Protein AF-A0A2E1KF80-F1 (afdb_monomer_lite)

Foldseek 3Di:
DDDAPPPDDPDPPDPPPPDDPPLQQQEYEQALHQDELVNLVVCLPNQNHQEYEHHNYRYDPVSVVVSCVSHVNHDYHD

Radius of gyration: 12.98 Å; chains: 1; bounding box: 25×33×28 Å

Sequence (78 aa):
MSFRVVIRDRHVTSPTLRRAGLTELKRLNLNDTQITDAGLMHLKGMTELRILFLYDTQVTDAGIAELKQALPNCVIRY

pLDDT: mean 73.25, std 21.36, range [32.0, 93.88]

Structure (mmCIF, N/CA/C/O backbone):
data_AF-A0A2E1KF80-F1
#
_entry.id   AF-A0A2E1KF80-F1
#
loop_
_atom_site.group_PDB
_atom_site.id
_atom_site.type_symbol
_atom_site.label_atom_id
_atom_site.label_alt_id
_atom_site.label_comp_id
_atom_site.label_asym_id
_atom_site.label_entity_id
_atom_site.label_seq_id
_atom_site.pdbx_PDB_ins_code
_atom_site.Cartn_x
_atom_site.Cartn_y
_atom_site.Cartn_z
_atom_site.occupancy
_atom_site.B_iso_or_equiv
_atom_site.auth_seq_id
_atom_site.auth_comp_id
_atom_site.auth_asym_id
_atom_site.auth_atom_id
_atom_site.pdbx_PDB_model_num
ATOM 1 N N . MET A 1 1 ? -8.792 18.391 5.013 1.00 32.50 1 MET A N 1
ATOM 2 C CA . MET A 1 1 ? -7.323 18.504 4.873 1.00 32.50 1 MET A CA 1
ATOM 3 C C . MET A 1 1 ? -6.738 17.125 4.596 1.00 32.50 1 MET A C 1
ATOM 5 O O . MET A 1 1 ? -6.901 16.244 5.428 1.00 32.50 1 MET A O 1
ATOM 9 N N . SER A 1 2 ? -6.13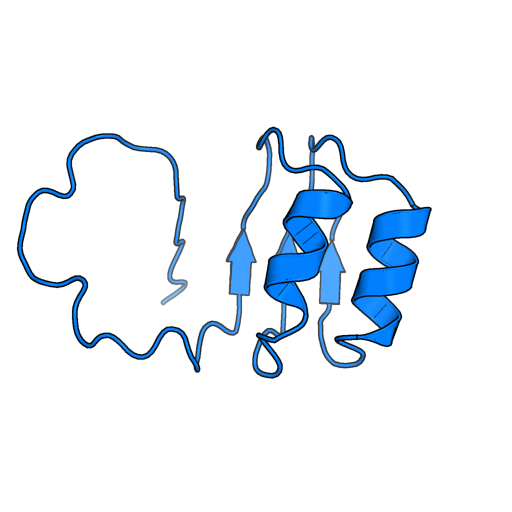1 16.898 3.428 1.00 32.00 2 SER A N 1
ATOM 10 C CA . SER A 1 2 ? -5.502 15.614 3.085 1.00 32.00 2 SER A CA 1
ATOM 11 C C . SER A 1 2 ? -3.988 15.805 3.151 1.00 32.00 2 SER A C 1
ATOM 13 O O . SER A 1 2 ? -3.412 16.444 2.275 1.00 32.00 2 SER A O 1
ATOM 15 N N . PHE A 1 3 ? -3.356 15.327 4.224 1.00 39.81 3 PHE A N 1
ATOM 16 C CA . PHE A 1 3 ? -1.901 15.358 4.361 1.00 39.81 3 PHE A CA 1
ATOM 17 C C . PHE A 1 3 ? -1.294 14.386 3.342 1.00 39.81 3 PHE A C 1
ATOM 19 O O . PHE A 1 3 ? -1.462 13.173 3.447 1.00 39.81 3 PHE A O 1
ATOM 26 N N . ARG A 1 4 ? -0.639 14.932 2.314 1.00 36.38 4 ARG A N 1
ATOM 27 C CA . ARG A 1 4 ? 0.135 14.183 1.319 1.00 36.38 4 ARG A CA 1
ATOM 28 C C . ARG A 1 4 ? 1.586 14.181 1.797 1.00 36.38 4 ARG A C 1
ATOM 30 O O . ARG A 1 4 ? 2.319 15.129 1.543 1.00 36.38 4 ARG A O 1
ATOM 37 N N . VAL A 1 5 ? 1.992 13.136 2.518 1.00 45.78 5 VAL A N 1
ATOM 38 C CA . VAL A 1 5 ? 3.417 12.852 2.737 1.00 45.78 5 VAL A CA 1
ATOM 39 C C . VAL A 1 5 ? 3.935 12.251 1.436 1.00 45.78 5 VAL A C 1
ATOM 41 O O . VAL A 1 5 ? 3.896 11.046 1.228 1.00 45.78 5 VAL A O 1
ATOM 44 N N . VAL A 1 6 ? 4.312 13.123 0.505 1.00 42.78 6 VAL A N 1
ATOM 45 C CA . VAL A 1 6 ? 5.078 12.746 -0.680 1.00 42.78 6 VAL A CA 1
ATOM 46 C C . VAL A 1 6 ? 6.531 12.773 -0.230 1.00 42.78 6 VAL A C 1
ATOM 48 O O . VAL A 1 6 ? 7.123 13.844 -0.120 1.00 42.78 6 VAL A O 1
ATOM 51 N N . ILE A 1 7 ? 7.097 11.609 0.095 1.00 47.06 7 ILE A N 1
ATOM 52 C CA . ILE A 1 7 ? 8.544 11.471 0.313 1.00 47.06 7 ILE A CA 1
ATOM 53 C C . ILE A 1 7 ? 9.210 11.559 -1.063 1.00 47.06 7 ILE A C 1
ATOM 55 O O . ILE A 1 7 ? 9.591 10.558 -1.660 1.00 47.06 7 ILE A O 1
ATOM 59 N N . ARG A 1 8 ? 9.234 12.763 -1.637 1.00 42.09 8 ARG A N 1
ATOM 60 C CA . ARG A 1 8 ? 9.840 13.028 -2.941 1.00 42.09 8 ARG A CA 1
ATOM 61 C C . ARG A 1 8 ? 10.128 14.513 -3.135 1.00 42.09 8 ARG A C 1
ATOM 63 O O . ARG A 1 8 ? 9.746 15.069 -4.148 1.00 42.09 8 ARG A O 1
ATOM 70 N N . ASP A 1 9 ? 10.784 15.159 -2.169 1.00 34.84 9 ASP A N 1
ATOM 71 C CA . ASP A 1 9 ? 11.661 16.276 -2.530 1.00 34.84 9 ASP A CA 1
ATOM 72 C C . ASP A 1 9 ? 12.754 16.563 -1.492 1.00 34.84 9 ASP A C 1
ATOM 74 O O . ASP A 1 9 ? 12.562 16.465 -0.276 1.00 34.84 9 ASP A O 1
ATOM 78 N N . ARG A 1 10 ? 13.943 16.862 -2.016 1.00 46.69 10 ARG A N 1
ATOM 79 C CA . ARG A 1 10 ? 15.218 16.984 -1.313 1.00 46.69 10 ARG A CA 1
ATOM 80 C C . ARG A 1 10 ? 15.416 18.411 -0.793 1.00 46.69 10 ARG A C 1
ATOM 82 O O . ARG A 1 10 ? 16.090 19.167 -1.469 1.00 46.69 10 ARG A O 1
ATOM 89 N N . HIS A 1 11 ? 14.885 18.769 0.385 1.00 37.19 11 HIS A N 1
ATOM 90 C CA . HIS A 1 11 ? 15.456 19.812 1.279 1.00 37.19 11 HIS A CA 1
ATOM 91 C C . HIS A 1 11 ? 14.634 20.061 2.563 1.00 37.19 11 HIS A C 1
ATOM 93 O O . HIS A 1 11 ? 14.351 21.198 2.930 1.00 37.19 11 HIS A O 1
ATOM 99 N N . VAL A 1 12 ? 14.292 19.022 3.332 1.00 47.06 12 VAL A N 1
ATOM 100 C CA . VAL A 1 12 ? 13.807 19.243 4.712 1.00 47.06 12 VAL A CA 1
ATOM 101 C C . VAL A 1 12 ? 14.970 19.096 5.691 1.00 47.06 12 VAL A C 1
ATOM 103 O O . VAL A 1 12 ? 15.038 18.190 6.513 1.00 47.06 12 VAL A O 1
ATOM 106 N N . THR A 1 13 ? 15.931 20.009 5.575 1.00 50.19 13 THR A N 1
ATOM 107 C CA . THR A 1 13 ? 16.836 20.360 6.670 1.00 50.19 13 THR A CA 1
ATOM 108 C C . THR A 1 13 ? 16.046 21.188 7.674 1.00 50.19 13 THR A C 1
ATOM 110 O O . THR A 1 13 ? 15.796 22.360 7.415 1.00 50.19 13 THR A O 1
ATOM 113 N N . SER A 1 14 ? 15.624 20.592 8.790 1.00 35.38 14 SER A N 1
ATOM 114 C CA . SER A 1 14 ? 15.436 21.255 10.093 1.00 35.38 14 SER A CA 1
ATOM 115 C C . SER A 1 14 ? 15.001 20.232 11.156 1.00 35.38 14 SER A C 1
ATOM 117 O O . SER A 1 14 ? 14.390 19.223 10.809 1.00 35.38 14 SER A O 1
ATOM 119 N N . PRO A 1 15 ? 15.294 20.450 12.450 1.00 39.22 15 PRO A N 1
ATOM 120 C CA . PRO A 1 15 ? 15.266 19.440 13.522 1.00 39.22 15 PRO A CA 1
ATOM 121 C C . PRO A 1 15 ? 13.871 18.933 13.946 1.00 39.22 15 PRO A C 1
ATOM 123 O O . PRO A 1 15 ? 13.706 18.394 15.040 1.00 39.22 15 PRO A O 1
ATOM 126 N N . THR A 1 16 ? 12.845 19.086 13.113 1.00 43.81 16 THR A N 1
ATOM 127 C CA . THR A 1 16 ? 11.449 18.724 13.403 1.00 43.81 16 THR A CA 1
ATOM 128 C C . THR A 1 16 ? 11.180 17.215 13.344 1.00 43.81 16 THR A C 1
ATOM 130 O O . THR A 1 16 ? 10.129 16.757 13.785 1.00 43.81 16 THR A O 1
ATOM 133 N N . LEU A 1 17 ? 12.149 16.419 12.877 1.00 45.25 17 LEU A N 1
ATOM 134 C CA . LEU A 1 17 ? 12.064 14.958 12.740 1.00 45.25 17 LEU A CA 1
ATOM 135 C C . LEU A 1 17 ? 11.990 14.179 14.065 1.00 45.25 17 LEU A C 1
ATOM 137 O O . LEU A 1 17 ? 11.829 12.963 14.037 1.00 45.25 17 LEU A O 1
ATOM 141 N N . ARG A 1 18 ? 12.102 14.824 15.235 1.00 43.38 18 ARG A N 1
ATOM 142 C CA . ARG A 1 18 ? 12.268 14.078 16.495 1.00 43.38 18 ARG A CA 1
ATOM 143 C C . ARG A 1 18 ? 10.979 13.755 17.260 1.00 43.38 18 ARG A C 1
ATOM 145 O O . ARG A 1 18 ? 11.081 13.060 18.266 1.00 43.38 18 ARG A O 1
ATOM 152 N N . ARG A 1 19 ? 9.788 14.242 16.872 1.00 44.75 19 ARG A N 1
ATOM 153 C CA . ARG A 1 19 ? 8.572 13.995 17.690 1.00 44.75 19 ARG A CA 1
ATOM 154 C C . ARG A 1 19 ? 7.199 14.246 17.043 1.00 44.75 19 ARG A C 1
ATOM 156 O O . ARG A 1 19 ? 6.240 14.493 17.766 1.00 44.75 19 ARG A O 1
ATOM 163 N N . ALA A 1 20 ? 7.063 14.192 15.719 1.00 39.84 20 ALA A N 1
ATOM 164 C CA . ALA A 1 20 ? 5.732 14.191 15.105 1.00 39.84 20 ALA A CA 1
ATOM 165 C C . ALA A 1 20 ? 5.237 12.742 15.010 1.00 39.84 20 ALA A C 1
ATOM 167 O O . ALA A 1 20 ? 5.868 11.928 14.342 1.00 39.84 20 ALA A O 1
ATOM 168 N N . GLY A 1 21 ? 4.154 12.415 15.714 1.00 39.88 21 GLY A N 1
ATOM 169 C CA . GLY A 1 21 ? 3.552 11.084 15.777 1.00 39.88 21 GLY A CA 1
ATOM 170 C C . GLY A 1 21 ? 3.144 10.530 14.411 1.00 39.88 21 GLY A C 1
ATOM 171 O O . GLY A 1 21 ? 1.982 10.593 14.020 1.00 39.88 21 GLY A O 1
ATOM 172 N N . LEU A 1 22 ? 4.092 9.904 13.711 1.00 49.59 22 LEU A N 1
ATOM 173 C CA . LEU A 1 22 ? 3.836 9.088 12.519 1.00 49.59 22 LEU A CA 1
ATOM 174 C C . LEU A 1 22 ? 2.988 7.839 12.840 1.00 49.59 22 LEU A C 1
ATOM 176 O O . LEU A 1 22 ? 2.591 7.118 11.931 1.00 49.59 22 LEU A O 1
ATOM 180 N N . THR A 1 23 ? 2.664 7.613 14.116 1.00 45.44 23 THR A N 1
ATOM 181 C CA . THR A 1 23 ? 1.707 6.617 14.607 1.00 45.44 23 THR A CA 1
ATOM 182 C C . THR A 1 23 ? 0.260 6.878 14.185 1.00 45.44 23 THR A C 1
ATOM 184 O O . THR A 1 23 ? -0.552 5.976 14.313 1.00 45.44 23 THR A O 1
ATOM 187 N N . GLU A 1 24 ? -0.087 8.054 13.647 1.00 51.66 24 GLU A N 1
ATOM 188 C CA . GLU A 1 24 ? -1.454 8.348 13.171 1.00 51.66 24 GLU A CA 1
ATOM 189 C C . GLU A 1 24 ? -1.578 8.465 11.647 1.00 51.66 24 GLU A C 1
ATOM 191 O O . GLU A 1 24 ? -2.577 8.982 11.131 1.00 51.66 24 GLU A O 1
ATOM 196 N N . LEU A 1 25 ? -0.574 8.021 10.884 1.00 60.25 25 LEU A N 1
ATOM 197 C CA . LEU A 1 25 ? -0.627 8.126 9.430 1.00 60.25 25 LEU A CA 1
ATOM 198 C C . LEU A 1 25 ? -1.700 7.177 8.872 1.00 60.25 25 LEU A C 1
ATOM 200 O O . LEU A 1 25 ? -1.440 6.027 8.553 1.00 60.25 25 LEU A O 1
ATOM 204 N N . LYS A 1 26 ? -2.932 7.674 8.730 1.00 77.69 26 LYS A N 1
ATOM 205 C CA . LYS A 1 26 ? -4.064 6.917 8.170 1.00 77.69 26 LYS A CA 1
ATOM 206 C C . LYS A 1 26 ? -3.953 6.736 6.657 1.00 77.69 26 LYS A C 1
ATOM 208 O O . LYS A 1 26 ? -4.645 5.886 6.105 1.00 77.69 26 LYS A 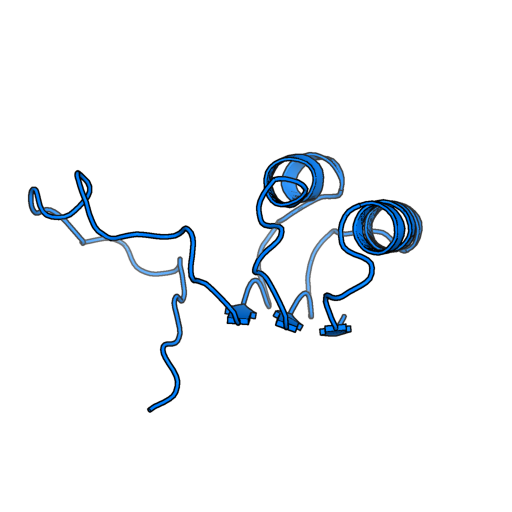O 1
ATOM 213 N N . ARG A 1 27 ? -3.141 7.544 5.968 1.00 79.75 27 ARG A N 1
ATOM 214 C CA . ARG A 1 27 ? -2.985 7.519 4.507 1.00 79.75 27 ARG A CA 1
ATOM 215 C C . ARG A 1 27 ? -1.523 7.702 4.120 1.00 79.75 27 ARG A C 1
ATOM 217 O O . ARG A 1 27 ? -0.959 8.750 4.419 1.00 79.75 27 ARG A O 1
ATOM 224 N N . LEU A 1 28 ? -0.954 6.734 3.414 1.00 83.88 28 LEU A N 1
ATOM 225 C CA . LEU A 1 28 ? 0.402 6.787 2.872 1.00 83.88 28 LEU A CA 1
ATOM 226 C C . LEU A 1 28 ? 0.342 6.640 1.351 1.00 83.88 28 LEU A C 1
ATOM 228 O O . LEU A 1 28 ? -0.372 5.785 0.830 1.00 83.88 28 LEU A O 1
ATOM 232 N N . ASN A 1 29 ? 1.060 7.498 0.633 1.00 84.50 29 ASN A N 1
ATOM 233 C CA . ASN A 1 29 ? 1.146 7.438 -0.820 1.00 84.50 29 ASN A CA 1
ATOM 234 C C . ASN A 1 29 ? 2.593 7.150 -1.221 1.00 84.50 29 ASN A C 1
ATOM 236 O O . ASN A 1 29 ? 3.469 7.972 -0.958 1.00 84.50 29 ASN A O 1
ATOM 240 N N . LEU A 1 30 ? 2.812 5.992 -1.839 1.00 86.31 30 LEU A N 1
ATOM 241 C CA . LEU A 1 30 ? 4.095 5.541 -2.374 1.00 86.31 30 LEU A CA 1
ATOM 242 C C . LEU A 1 30 ? 4.019 5.329 -3.891 1.00 86.31 30 LEU A C 1
ATOM 244 O O . LEU A 1 30 ? 4.841 4.600 -4.444 1.00 86.31 30 LEU A O 1
ATOM 248 N N . ASN A 1 31 ? 3.053 5.956 -4.564 1.00 85.50 31 ASN A N 1
ATOM 249 C CA . ASN A 1 31 ? 2.952 5.888 -6.014 1.00 85.50 31 ASN A CA 1
ATOM 250 C C . ASN A 1 31 ? 4.247 6.347 -6.683 1.00 85.50 31 ASN A C 1
ATOM 252 O O . ASN A 1 31 ? 4.941 7.236 -6.174 1.00 85.50 31 ASN A O 1
ATOM 256 N N . ASP A 1 32 ? 4.534 5.750 -7.835 1.00 89.38 32 ASP A N 1
ATOM 257 C CA . ASP A 1 32 ? 5.702 6.014 -8.666 1.00 89.38 32 ASP A CA 1
ATOM 258 C C . ASP A 1 32 ? 7.039 5.750 -7.958 1.00 89.38 32 ASP A C 1
ATOM 260 O O . ASP A 1 32 ? 8.080 6.188 -8.450 1.00 89.38 32 ASP A O 1
ATOM 264 N N . THR A 1 33 ? 7.067 5.110 -6.784 1.00 86.12 33 THR A N 1
ATOM 265 C CA . THR A 1 33 ? 8.315 4.843 -6.050 1.00 86.12 33 THR A CA 1
ATOM 266 C C . THR A 1 33 ? 8.920 3.492 -6.422 1.00 86.12 33 THR A C 1
ATOM 268 O O . THR A 1 33 ? 8.230 2.549 -6.787 1.00 86.12 33 THR A O 1
ATOM 271 N N . GLN A 1 34 ? 10.238 3.355 -6.263 1.00 89.81 34 GLN A N 1
ATOM 272 C CA . GLN A 1 34 ? 10.942 2.084 -6.480 1.00 89.81 34 GLN A CA 1
ATOM 273 C C . GLN A 1 34 ? 10.850 1.149 -5.261 1.00 89.81 34 GLN A C 1
ATOM 275 O O . GLN A 1 34 ? 11.788 0.412 -4.969 1.00 89.81 34 GLN A O 1
ATOM 280 N N . ILE A 1 35 ? 9.756 1.220 -4.496 1.00 89.44 35 ILE A N 1
ATOM 281 C CA . ILE A 1 35 ? 9.562 0.320 -3.363 1.00 89.44 35 ILE A CA 1
ATOM 282 C C . ILE A 1 35 ? 9.345 -1.110 -3.867 1.00 89.44 35 ILE A C 1
ATOM 284 O O . ILE A 1 35 ? 8.637 -1.333 -4.848 1.00 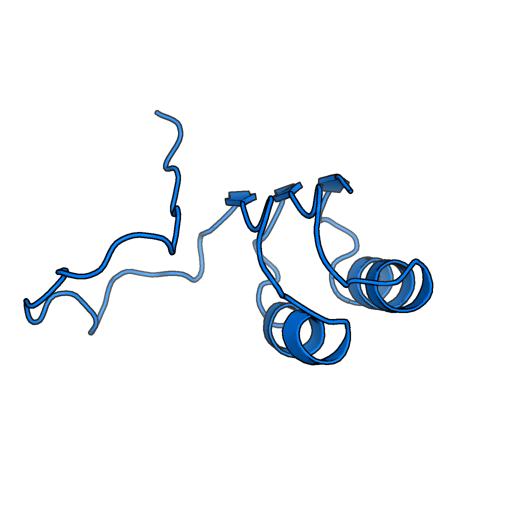89.44 35 ILE A O 1
ATOM 288 N N . THR A 1 36 ? 9.981 -2.060 -3.186 1.00 90.94 36 THR A N 1
ATOM 289 C CA . THR A 1 36 ? 9.895 -3.502 -3.440 1.00 90.94 36 THR A CA 1
ATOM 290 C C . THR A 1 36 ? 9.165 -4.199 -2.293 1.00 90.94 36 THR A C 1
ATOM 292 O O . THR A 1 36 ? 8.913 -3.598 -1.244 1.00 90.94 36 THR A O 1
ATOM 295 N N . ASP A 1 37 ? 8.892 -5.494 -2.444 1.00 90.38 37 ASP A N 1
ATOM 296 C CA . ASP A 1 37 ? 8.280 -6.327 -1.398 1.00 90.38 37 ASP A CA 1
ATOM 297 C C . ASP A 1 37 ? 9.049 -6.266 -0.068 1.00 90.38 37 ASP A C 1
ATOM 299 O O . ASP A 1 37 ? 8.455 -6.153 1.004 1.00 90.38 37 ASP A O 1
ATOM 303 N N . ALA A 1 38 ? 10.385 -6.241 -0.128 1.00 89.06 38 ALA A N 1
ATOM 304 C CA . ALA A 1 38 ? 11.226 -6.079 1.057 1.00 89.06 38 ALA A CA 1
ATOM 305 C C . ALA A 1 38 ? 10.990 -4.721 1.743 1.00 89.06 38 ALA A C 1
ATOM 307 O O . ALA A 1 38 ? 10.929 -4.639 2.970 1.00 89.06 38 ALA A O 1
ATOM 308 N N . GLY A 1 39 ? 10.790 -3.660 0.956 1.00 86.19 39 GLY A N 1
ATOM 309 C CA . GLY A 1 39 ? 10.449 -2.334 1.467 1.00 86.19 39 GLY A CA 1
ATOM 310 C C . GLY A 1 39 ? 9.093 -2.297 2.179 1.00 86.19 39 GLY A C 1
ATOM 311 O O . GLY A 1 39 ? 8.959 -1.616 3.197 1.00 86.19 39 GLY A O 1
ATOM 312 N N . LEU A 1 40 ? 8.105 -3.072 1.711 1.00 86.44 40 LEU A N 1
ATOM 313 C CA . LEU A 1 40 ? 6.793 -3.169 2.363 1.00 86.44 40 LEU A CA 1
ATOM 314 C C . LEU A 1 40 ? 6.851 -3.797 3.755 1.00 86.44 40 LEU A C 1
ATOM 316 O O . LEU A 1 40 ? 6.007 -3.479 4.595 1.00 86.44 40 LEU A O 1
ATOM 320 N N . MET A 1 41 ? 7.840 -4.648 4.045 1.00 83.44 41 MET A N 1
ATOM 321 C CA . MET A 1 41 ? 7.958 -5.274 5.367 1.00 83.44 41 MET A CA 1
ATOM 322 C C . MET A 1 41 ? 8.109 -4.240 6.489 1.00 83.44 41 MET A C 1
ATOM 324 O O . MET 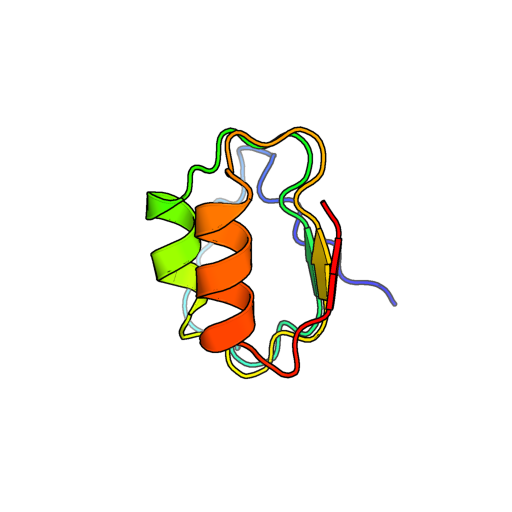A 1 41 ? 7.619 -4.463 7.596 1.00 83.44 41 MET A O 1
ATOM 328 N N . HIS A 1 42 ? 8.696 -3.077 6.196 1.00 84.00 42 HIS A N 1
ATOM 329 C CA . HIS A 1 42 ? 8.815 -1.975 7.151 1.00 84.00 42 HIS A CA 1
ATOM 330 C C . HIS A 1 42 ? 7.473 -1.299 7.477 1.00 84.00 42 HIS A C 1
ATOM 332 O O . HIS A 1 42 ? 7.350 -0.662 8.522 1.00 84.00 42 HIS A O 1
ATOM 338 N N . LEU A 1 43 ? 6.453 -1.460 6.628 1.00 83.00 43 LEU A N 1
ATOM 339 C CA . LEU A 1 43 ? 5.122 -0.883 6.835 1.00 83.00 43 LEU A CA 1
ATOM 340 C C . LEU A 1 43 ? 4.227 -1.754 7.725 1.00 83.00 43 LEU A C 1
ATOM 342 O O . LEU A 1 43 ? 3.224 -1.260 8.230 1.00 83.00 43 LEU A O 1
ATOM 346 N N . LYS A 1 44 ? 4.589 -3.020 7.979 1.00 82.75 44 LYS A N 1
ATOM 347 C CA . LYS A 1 44 ? 3.784 -3.952 8.795 1.00 82.75 44 LYS A CA 1
ATOM 348 C C . LYS A 1 44 ? 3.515 -3.447 10.219 1.00 82.75 44 LYS A C 1
ATOM 350 O O . LYS A 1 44 ? 2.496 -3.790 10.804 1.00 82.75 44 LYS A O 1
ATOM 355 N N . GLY A 1 45 ? 4.401 -2.613 10.769 1.00 81.19 45 GLY A N 1
ATOM 356 C CA . GLY A 1 45 ? 4.227 -1.995 12.090 1.00 81.19 45 GLY A CA 1
ATOM 357 C C . GLY A 1 45 ? 3.265 -0.800 12.117 1.00 81.19 45 GLY A C 1
ATOM 358 O O . GLY A 1 45 ? 2.953 -0.295 13.192 1.00 81.19 45 GLY A O 1
ATOM 359 N N . MET A 1 46 ? 2.787 -0.328 10.960 1.00 83.94 46 MET A N 1
ATOM 360 C CA . MET A 1 46 ? 1.891 0.827 10.850 1.00 83.94 46 MET A CA 1
ATOM 361 C C . MET A 1 46 ? 0.423 0.403 10.988 1.00 83.94 46 MET A C 1
ATOM 363 O O . MET A 1 46 ? -0.374 0.564 10.067 1.00 83.94 46 MET A O 1
ATOM 367 N N . THR A 1 47 ? 0.046 -0.138 12.147 1.00 80.25 47 THR A N 1
ATOM 368 C CA . THR A 1 47 ? -1.302 -0.685 12.418 1.00 80.25 47 THR A CA 1
ATOM 369 C C . THR A 1 47 ? -2.440 0.336 12.278 1.00 80.25 47 THR A C 1
ATOM 371 O O . THR A 1 47 ? -3.593 -0.026 12.035 1.00 80.25 47 THR A O 1
ATOM 374 N N . GLU A 1 48 ? -2.128 1.628 12.378 1.00 83.50 48 GLU A N 1
ATOM 375 C CA . GLU A 1 48 ? -3.086 2.720 12.174 1.00 83.50 48 GLU A CA 1
ATOM 376 C C . GLU A 1 48 ? -3.252 3.146 10.707 1.00 83.50 48 GLU A C 1
ATOM 378 O O . GLU A 1 48 ? -4.106 3.982 10.390 1.00 83.50 48 GLU A O 1
ATOM 383 N N . LEU A 1 49 ? -2.490 2.553 9.782 1.00 83.75 49 LEU A N 1
ATOM 384 C CA . LEU A 1 49 ? -2.608 2.835 8.358 1.00 83.75 49 LEU A CA 1
ATOM 385 C C . LEU A 1 49 ? -3.951 2.316 7.829 1.00 83.75 49 LEU A C 1
ATOM 387 O O . LEU A 1 49 ? -4.293 1.144 7.970 1.00 83.75 49 LEU A O 1
ATOM 391 N N . ARG A 1 50 ? -4.729 3.199 7.199 1.00 86.44 50 ARG A N 1
ATOM 392 C CA . ARG A 1 50 ? -6.049 2.876 6.629 1.00 86.44 50 ARG A CA 1
ATOM 393 C C . ARG A 1 50 ? -6.050 2.877 5.109 1.00 86.44 50 ARG A C 1
ATOM 395 O O . ARG A 1 50 ? -6.895 2.214 4.524 1.00 86.44 50 ARG A O 1
ATOM 402 N N . ILE A 1 51 ? -5.155 3.626 4.466 1.00 85.94 51 ILE A N 1
ATOM 403 C CA . ILE A 1 51 ? -5.038 3.683 3.007 1.00 85.94 51 ILE A CA 1
ATOM 404 C C . ILE A 1 51 ? -3.566 3.700 2.609 1.00 85.94 51 ILE A C 1
ATOM 406 O O . ILE A 1 51 ? -2.805 4.537 3.099 1.00 85.94 51 ILE A O 1
ATOM 410 N N . LEU A 1 52 ? -3.198 2.831 1.676 1.00 89.38 52 LEU A N 1
ATOM 411 C CA . LEU A 1 52 ? -1.885 2.797 1.050 1.00 89.38 52 LEU A CA 1
ATOM 412 C C . LEU A 1 52 ? -2.045 2.845 -0.469 1.00 89.38 52 LEU A C 1
ATOM 414 O O . LEU A 1 52 ? -2.825 2.074 -1.023 1.00 89.38 52 LEU A O 1
ATOM 418 N N . PHE A 1 53 ? -1.318 3.741 -1.130 1.00 88.69 53 PHE A N 1
ATOM 419 C CA . PHE A 1 53 ? -1.250 3.802 -2.591 1.00 88.69 53 PHE A CA 1
ATOM 420 C C . PHE A 1 53 ? 0.126 3.314 -3.073 1.00 88.69 53 PHE A C 1
ATOM 422 O O . PHE A 1 53 ? 1.137 3.808 -2.571 1.00 88.69 53 PHE A O 1
ATOM 429 N N . LEU A 1 54 ? 0.144 2.350 -3.998 1.00 90.38 54 LEU A N 1
ATOM 430 C CA . LEU A 1 54 ? 1.313 1.643 -4.543 1.00 90.38 54 LEU A CA 1
ATOM 431 C C . LEU A 1 54 ? 1.311 1.592 -6.087 1.00 90.38 54 LEU A C 1
ATOM 433 O O . LEU A 1 54 ? 1.944 0.712 -6.667 1.00 90.38 54 LEU A O 1
ATOM 437 N N . TYR A 1 55 ? 0.602 2.500 -6.761 1.00 87.56 55 TYR A N 1
ATOM 438 C CA . TYR A 1 55 ? 0.580 2.530 -8.228 1.00 87.56 55 TYR A CA 1
ATOM 439 C C . TYR A 1 55 ? 1.980 2.804 -8.788 1.00 87.56 55 TYR A C 1
ATOM 441 O O . TYR A 1 55 ? 2.712 3.615 -8.222 1.00 87.56 55 TYR A O 1
ATOM 449 N N . ASP A 1 56 ? 2.339 2.151 -9.893 1.00 90.81 56 ASP A N 1
ATOM 450 C CA . ASP A 1 56 ? 3.644 2.305 -10.553 1.00 90.81 56 ASP A CA 1
ATOM 451 C C . ASP A 1 56 ? 4.840 2.041 -9.610 1.00 90.81 56 ASP A C 1
ATOM 453 O O . ASP A 1 56 ? 5.818 2.793 -9.563 1.00 90.81 56 ASP A O 1
ATOM 457 N N . THR A 1 57 ? 4.755 0.957 -8.828 1.00 90.62 57 THR A N 1
ATOM 458 C CA . THR A 1 57 ? 5.830 0.480 -7.937 1.00 90.62 57 THR A CA 1
ATOM 459 C C . THR A 1 57 ? 6.407 -0.866 -8.389 1.00 90.62 57 THR A C 1
ATOM 461 O O . THR A 1 57 ? 5.914 -1.483 -9.329 1.00 90.62 57 THR A O 1
ATOM 464 N N . GLN A 1 58 ? 7.475 -1.335 -7.732 1.00 91.38 58 GLN A N 1
ATOM 465 C CA . GLN A 1 58 ? 8.092 -2.647 -7.997 1.00 91.38 58 GLN A CA 1
ATOM 466 C C . GLN A 1 58 ? 7.583 -3.740 -7.044 1.00 91.38 58 GLN A C 1
ATOM 468 O O . GLN A 1 58 ? 8.248 -4.756 -6.835 1.00 91.38 58 GLN A O 1
ATOM 473 N N . VAL A 1 59 ? 6.436 -3.509 -6.413 1.00 93.19 59 VAL A N 1
ATOM 474 C CA . VAL A 1 59 ? 5.815 -4.460 -5.496 1.00 93.19 59 VAL A CA 1
ATOM 475 C C . VAL A 1 59 ? 5.090 -5.536 -6.301 1.00 93.19 59 VAL A C 1
ATOM 477 O O . VAL A 1 59 ? 4.401 -5.234 -7.273 1.00 93.19 59 VAL A O 1
ATOM 480 N N . THR A 1 60 ? 5.220 -6.792 -5.886 1.00 93.88 60 THR A N 1
ATOM 481 C CA . THR A 1 60 ? 4.503 -7.920 -6.481 1.00 93.88 60 THR A CA 1
ATOM 482 C C . THR A 1 60 ? 3.181 -8.194 -5.763 1.00 93.88 60 THR A C 1
ATOM 484 O O . THR A 1 60 ? 2.993 -7.846 -4.594 1.00 93.88 60 THR A O 1
ATOM 487 N N . ASP A 1 61 ? 2.269 -8.910 -6.423 1.00 91.75 61 ASP A N 1
ATOM 488 C CA . ASP A 1 61 ? 1.020 -9.367 -5.799 1.00 91.75 61 ASP A CA 1
ATOM 489 C C . ASP A 1 61 ? 1.260 -10.176 -4.512 1.00 91.75 61 ASP A C 1
ATOM 491 O O . ASP A 1 61 ? 0.456 -10.113 -3.577 1.00 91.75 61 ASP A O 1
ATOM 495 N N . ALA A 1 62 ? 2.384 -10.899 -4.428 1.00 92.75 62 ALA A N 1
ATOM 496 C CA . ALA A 1 62 ? 2.772 -11.645 -3.236 1.00 92.75 62 ALA A CA 1
ATOM 497 C C . ALA A 1 62 ? 3.101 -10.707 -2.062 1.00 92.75 62 ALA A C 1
ATOM 499 O O . ALA A 1 62 ? 2.578 -10.903 -0.961 1.00 92.75 62 ALA A O 1
ATOM 500 N N . GLY A 1 63 ? 3.887 -9.650 -2.301 1.00 91.56 63 GLY A N 1
ATOM 501 C CA . GLY A 1 63 ? 4.188 -8.634 -1.288 1.00 91.56 63 GLY A CA 1
ATOM 502 C C . GLY A 1 63 ? 2.934 -7.907 -0.796 1.00 91.56 63 GLY A C 1
ATOM 503 O O . GLY A 1 63 ? 2.778 -7.645 0.399 1.00 91.56 63 GLY A O 1
ATOM 504 N N . ILE A 1 64 ? 1.978 -7.652 -1.692 1.00 91.06 64 ILE A N 1
ATOM 505 C CA . ILE A 1 64 ? 0.687 -7.048 -1.336 1.00 91.06 64 ILE A CA 1
ATOM 506 C C . ILE A 1 64 ? -0.169 -8.003 -0.505 1.00 91.06 64 ILE A C 1
ATOM 508 O O . ILE A 1 64 ? -0.780 -7.573 0.475 1.00 91.06 64 ILE A O 1
ATOM 512 N N . ALA A 1 65 ? -0.232 -9.287 -0.865 1.00 91.69 65 ALA A N 1
ATOM 513 C CA . ALA A 1 65 ? -0.969 -10.289 -0.100 1.00 91.69 65 ALA A CA 1
ATOM 514 C C . ALA A 1 65 ? -0.420 -10.420 1.329 1.00 91.69 65 ALA A C 1
ATOM 516 O O . ALA A 1 65 ? -1.195 -10.468 2.286 1.00 91.69 65 ALA A O 1
ATOM 517 N N . GLU A 1 66 ? 0.903 -10.406 1.482 1.00 91.44 66 GLU A N 1
ATOM 518 C CA . GLU A 1 66 ? 1.560 -10.417 2.787 1.00 91.44 66 GLU A CA 1
ATOM 519 C C . GLU A 1 66 ? 1.245 -9.144 3.591 1.00 91.44 66 GLU A C 1
ATOM 521 O O . GLU A 1 66 ? 0.940 -9.211 4.786 1.00 91.44 66 GLU A O 1
ATOM 526 N N . LEU A 1 67 ? 1.237 -7.978 2.938 1.00 89.25 67 LEU A N 1
ATOM 527 C CA . LEU A 1 67 ? 0.884 -6.721 3.593 1.00 89.25 67 LEU A CA 1
ATOM 528 C C . LEU A 1 67 ? -0.592 -6.671 4.014 1.00 89.25 67 LEU A C 1
ATOM 530 O O . LEU A 1 67 ? -0.887 -6.166 5.094 1.00 89.25 67 LEU A O 1
ATOM 534 N N . LYS A 1 68 ? -1.515 -7.235 3.222 1.00 89.50 68 LYS A N 1
ATOM 535 C CA . LYS A 1 68 ? -2.937 -7.372 3.598 1.00 89.50 68 LYS A CA 1
ATOM 536 C C . LYS A 1 68 ? -3.118 -8.240 4.841 1.00 89.50 68 LYS A C 1
ATOM 538 O O . LYS A 1 68 ? -3.968 -7.929 5.668 1.00 89.50 68 LYS A O 1
ATOM 543 N N . GLN A 1 69 ? -2.325 -9.302 4.989 1.00 89.81 69 GLN A N 1
ATOM 544 C CA . GLN A 1 69 ? -2.361 -10.144 6.189 1.00 89.81 69 GLN A CA 1
ATOM 545 C C . GLN A 1 69 ? -1.851 -9.393 7.422 1.00 89.81 69 GLN A C 1
ATOM 547 O O . GLN 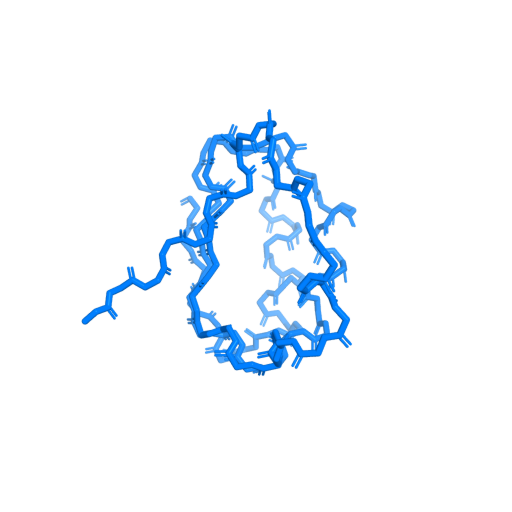A 1 69 ? -2.434 -9.508 8.497 1.00 89.81 69 GLN A O 1
ATOM 552 N N . ALA A 1 70 ? -0.789 -8.598 7.267 1.00 88.44 70 ALA A N 1
ATOM 553 C CA . ALA A 1 70 ? -0.227 -7.808 8.360 1.00 88.44 70 ALA A CA 1
ATOM 554 C C . ALA A 1 70 ? -1.093 -6.592 8.738 1.00 88.44 70 ALA A C 1
ATOM 556 O O . ALA A 1 70 ? -1.152 -6.212 9.905 1.00 88.44 70 ALA A O 1
ATOM 557 N N . LEU A 1 71 ? -1.771 -5.983 7.761 1.00 88.81 71 LEU A N 1
ATOM 558 C CA . LEU A 1 71 ? -2.598 -4.786 7.917 1.00 88.81 71 LEU A CA 1
ATOM 559 C C . LEU A 1 71 ? -4.021 -5.032 7.37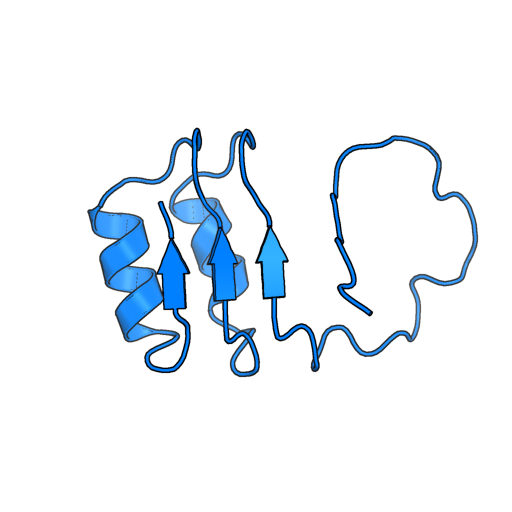6 1.00 88.81 71 LEU A C 1
ATOM 561 O O . LEU A 1 71 ? -4.418 -4.415 6.384 1.00 88.81 71 LEU A O 1
ATOM 565 N N . PRO A 1 72 ? -4.833 -5.881 8.033 1.00 86.38 72 PRO A N 1
ATOM 566 C CA . PRO A 1 72 ? -6.156 -6.272 7.527 1.00 86.38 72 PRO A CA 1
ATOM 567 C C . PRO A 1 72 ? -7.147 -5.102 7.435 1.00 86.38 72 PRO A C 1
ATOM 569 O O . PRO A 1 72 ? -8.098 -5.142 6.661 1.00 86.38 72 PRO A O 1
ATOM 572 N N . ASN A 1 73 ? -6.907 -4.035 8.200 1.00 86.94 73 ASN A N 1
ATOM 573 C CA . ASN A 1 73 ? -7.729 -2.824 8.211 1.00 86.94 73 ASN A CA 1
ATOM 574 C C . ASN A 1 73 ? -7.226 -1.738 7.238 1.00 86.94 73 ASN A C 1
ATOM 576 O O . ASN A 1 73 ? -7.756 -0.623 7.233 1.00 86.94 73 ASN A O 1
ATOM 580 N N . CYS A 1 74 ? -6.186 -2.030 6.450 1.00 87.94 74 CYS A N 1
ATOM 581 C CA . CYS A 1 74 ? -5.613 -1.109 5.478 1.00 87.94 74 CYS A CA 1
ATOM 582 C C . CYS A 1 74 ? -6.155 -1.389 4.073 1.00 87.94 74 CYS A C 1
ATOM 584 O O . CYS A 1 74 ? -6.050 -2.491 3.539 1.00 87.94 74 CYS A O 1
ATOM 586 N N . VAL A 1 75 ? -6.703 -0.356 3.438 1.00 89.81 75 VAL A N 1
ATOM 587 C CA . VAL A 1 75 ? -7.111 -0.388 2.036 1.00 89.81 75 VAL A CA 1
ATOM 588 C C . VAL A 1 75 ? -5.889 -0.114 1.167 1.00 89.81 75 VAL A C 1
ATOM 590 O O . VAL A 1 75 ? -5.425 1.023 1.072 1.00 89.81 75 VAL A O 1
ATOM 593 N N . ILE A 1 76 ? -5.386 -1.152 0.509 1.00 90.75 76 ILE A N 1
ATOM 594 C CA . ILE A 1 76 ? -4.252 -1.047 -0.412 1.00 90.75 76 ILE A CA 1
ATOM 595 C C . ILE A 1 76 ? -4.783 -0.850 -1.833 1.00 90.75 76 ILE A C 1
ATOM 597 O O . ILE A 1 76 ? -5.629 -1.612 -2.301 1.00 90.75 76 ILE A O 1
ATOM 601 N N . ARG A 1 77 ? -4.287 0.187 -2.504 1.00 88.12 77 ARG A N 1
ATOM 602 C CA . ARG A 1 77 ? -4.556 0.520 -3.905 1.00 88.12 77 ARG A CA 1
ATOM 603 C C . ARG A 1 77 ? -3.248 0.428 -4.675 1.00 88.12 77 ARG A C 1
ATOM 605 O O . ARG A 1 77 ? -2.288 1.076 -4.272 1.00 88.12 77 ARG A O 1
ATOM 612 N N . TYR A 1 78 ? -3.215 -0.380 -5.721 1.00 85.12 78 TYR A N 1
ATOM 613 C CA . TYR A 1 78 ? -2.024 -0.740 -6.480 1.00 85.12 78 TYR A CA 1
ATOM 614 C C . TYR A 1 78 ? -2.396 -0.945 -7.943 1.00 85.12 78 TYR A C 1
ATOM 616 O O . TYR A 1 78 ? -3.599 -1.218 -8.189 1.00 85.12 78 TYR A O 1
#

Secondary structure (DSSP, 8-state):
---------S---SGGGGS--GGG--EEE-TT---BHHHHGGGTT-TT--EEE-TT-B--HHHHHHHHHH-TT-EEE-